Protein AF-A0A6J8C459-F1 (afdb_monomer_lite)

Foldseek 3Di:
DDWDDDPCLVVQLVVLCVDPVLVVLVVVLVPQDDPDPVSVVVSVVSVVVSNVSSCVRRTHHDDDPDDPPPPDQPLCDPVLVVLVVVLVVLVVVCVVPVPDPVSVVVNVVSVVVSVVVVVVSVVVVVVVLVVVLVVCVVPPPVCNCVSVVSVVVPPPD

Organism: Mytilus coruscus (NCBI:txid42192)

Structure (mmCIF, N/CA/C/O backbone):
data_AF-A0A6J8C459-F1
#
_entry.id   AF-A0A6J8C459-F1
#
loop_
_atom_site.group_PDB
_atom_site.id
_atom_site.type_symbol
_atom_site.label_atom_id
_atom_site.label_alt_id
_atom_site.label_comp_id
_atom_site.label_asym_id
_atom_site.label_entity_id
_atom_site.label_seq_id
_atom_site.pdbx_PDB_ins_code
_atom_site.Cartn_x
_atom_site.Cartn_y
_atom_site.Cartn_z
_atom_site.occupancy
_atom_site.B_iso_or_equiv
_atom_site.auth_seq_id
_atom_site.auth_comp_id
_atom_site.auth_asym_id
_atom_site.auth_atom_id
_atom_site.pdbx_PDB_model_num
ATOM 1 N N . MET A 1 1 ? 10.672 8.878 -18.576 1.00 61.97 1 MET A N 1
ATOM 2 C CA . MET A 1 1 ? 9.440 9.703 -18.449 1.00 61.97 1 MET A CA 1
ATOM 3 C C . MET A 1 1 ? 8.268 8.907 -19.006 1.00 61.97 1 MET A C 1
ATOM 5 O O . MET A 1 1 ? 8.490 8.173 -19.955 1.00 61.97 1 MET A O 1
ATOM 9 N N . LYS A 1 2 ? 7.061 8.987 -18.428 1.00 82.19 2 LYS A N 1
ATOM 10 C CA . LYS A 1 2 ? 5.886 8.267 -18.957 1.00 82.19 2 LYS A CA 1
ATOM 11 C C . LYS A 1 2 ? 4.923 9.266 -19.599 1.00 82.19 2 LYS A C 1
ATOM 13 O O . LYS A 1 2 ? 4.398 10.137 -18.905 1.00 82.19 2 LYS A O 1
ATOM 18 N N . PHE A 1 3 ? 4.726 9.145 -20.904 1.00 89.00 3 PHE A N 1
ATOM 19 C CA . PHE A 1 3 ? 3.723 9.898 -21.653 1.00 89.00 3 PHE A CA 1
ATOM 20 C C . PHE A 1 3 ? 2.384 9.155 -21.627 1.00 89.00 3 PHE A C 1
ATOM 22 O O . PHE A 1 3 ? 2.342 7.949 -21.368 1.00 89.00 3 PHE A O 1
ATOM 29 N N . LYS A 1 4 ? 1.287 9.883 -21.829 1.00 88.44 4 LYS A N 1
ATOM 30 C CA . LYS A 1 4 ? -0.042 9.309 -22.034 1.00 88.44 4 LYS A CA 1
ATOM 31 C C . LYS A 1 4 ? -0.331 9.319 -23.534 1.00 88.44 4 LYS A C 1
ATOM 33 O O . LYS A 1 4 ? -0.284 10.384 -24.140 1.00 88.44 4 LYS A O 1
ATOM 38 N N . TRP A 1 5 ? -0.607 8.144 -24.095 1.00 89.12 5 TRP A N 1
ATOM 39 C CA . TRP A 1 5 ? -1.065 8.001 -25.475 1.00 89.12 5 TRP A CA 1
ATOM 40 C C . TRP A 1 5 ? -2.598 8.019 -25.485 1.00 89.12 5 TRP A C 1
ATOM 42 O O . TRP A 1 5 ? -3.230 7.195 -24.824 1.00 89.12 5 TRP A O 1
ATOM 52 N N . GLU A 1 6 ? -3.182 9.012 -26.146 1.00 89.38 6 GLU A N 1
ATOM 53 C CA . GLU A 1 6 ? -4.623 9.225 -26.325 1.00 89.38 6 GLU A CA 1
ATOM 54 C C . GLU A 1 6 ? -4.994 8.988 -27.801 1.00 89.38 6 GLU A C 1
ATOM 56 O O . GLU A 1 6 ? -4.120 8.862 -28.656 1.00 89.38 6 GLU A O 1
ATOM 61 N N . THR A 1 7 ? -6.285 8.945 -28.127 1.00 88.69 7 THR A N 1
ATOM 62 C CA . THR A 1 7 ? -6.773 8.733 -29.504 1.00 88.69 7 THR A CA 1
ATOM 63 C C . THR A 1 7 ? -6.210 9.755 -30.495 1.00 88.69 7 THR A C 1
ATOM 65 O O . THR A 1 7 ? -5.763 9.379 -31.571 1.00 88.69 7 THR A O 1
ATOM 68 N N . VAL A 1 8 ? -6.119 11.028 -30.098 1.00 91.06 8 VAL A N 1
ATOM 69 C CA . VAL A 1 8 ? -5.538 12.108 -30.923 1.00 91.06 8 VAL A CA 1
ATOM 70 C C . VAL A 1 8 ? -4.004 12.144 -30.914 1.00 91.06 8 VAL A C 1
ATOM 72 O O . VAL A 1 8 ? -3.390 12.895 -31.669 1.00 91.06 8 VAL A O 1
ATOM 75 N N . SER A 1 9 ? -3.344 11.355 -30.057 1.00 90.69 9 SER A N 1
ATOM 76 C CA . SER A 1 9 ? -1.883 11.402 -29.912 1.00 90.69 9 SER A CA 1
ATOM 77 C C . SER A 1 9 ? -1.145 10.986 -31.175 1.00 90.69 9 SER A C 1
ATOM 79 O O . SER A 1 9 ? -0.052 11.488 -31.411 1.00 90.69 9 SER A O 1
ATOM 81 N N . HIS A 1 10 ? -1.732 10.104 -31.986 1.00 91.56 10 HIS A N 1
ATOM 82 C CA . HIS A 1 10 ? -1.112 9.643 -33.223 1.00 91.56 10 HIS A CA 1
ATOM 83 C C . HIS A 1 10 ? -0.902 10.791 -34.220 1.00 91.56 10 HIS A C 1
ATOM 85 O O . HIS A 1 10 ? 0.227 11.051 -34.633 1.00 91.56 10 HIS A O 1
ATOM 91 N N . GLU A 1 11 ? -1.963 11.532 -34.542 1.00 91.88 11 GLU A N 1
ATOM 92 C CA . GLU A 1 11 ? -1.908 12.652 -35.489 1.00 91.88 11 GLU A CA 1
ATOM 93 C C . GLU A 1 11 ? -1.009 13.784 -34.985 1.00 91.88 11 GLU A C 1
ATOM 95 O O . GLU A 1 11 ? -0.182 14.312 -35.730 1.00 91.88 11 GLU A O 1
ATOM 100 N N . LEU A 1 12 ? -1.101 14.114 -33.693 1.00 92.75 12 LEU A N 1
ATOM 101 C CA . LEU A 1 12 ? -0.242 15.124 -33.074 1.00 92.75 12 LEU A CA 1
ATOM 102 C C . LEU A 1 12 ? 1.236 14.728 -33.134 1.00 92.75 12 LEU A C 1
ATOM 104 O O . LEU A 1 12 ? 2.093 15.581 -33.368 1.00 92.75 12 LEU A O 1
ATOM 108 N N . PHE A 1 13 ? 1.549 13.446 -32.942 1.00 94.25 13 PHE A N 1
ATOM 109 C CA . PHE A 1 13 ? 2.917 12.944 -33.019 1.00 94.25 13 PHE A CA 1
ATOM 110 C C . PHE A 1 13 ? 3.454 12.990 -34.452 1.00 94.25 13 PHE A C 1
ATOM 112 O O . PHE A 1 13 ? 4.574 13.453 -34.669 1.00 94.25 13 PHE A O 1
ATOM 119 N N . LEU A 1 14 ? 2.645 12.597 -35.442 1.00 92.69 14 LEU A N 1
ATOM 120 C CA . LEU A 1 14 ? 3.001 12.726 -36.858 1.00 92.69 14 LEU A CA 1
ATOM 121 C C . LEU A 1 14 ? 3.233 14.187 -37.260 1.00 92.69 14 LEU A C 1
ATOM 123 O O . LEU A 1 14 ? 4.193 14.490 -37.967 1.00 92.69 14 LEU A O 1
ATOM 127 N N . ASN A 1 15 ? 2.407 15.110 -36.771 1.00 93.50 15 ASN A N 1
ATOM 128 C CA . ASN A 1 15 ? 2.600 16.538 -37.010 1.00 93.50 15 ASN A CA 1
ATOM 129 C C . ASN A 1 15 ? 3.866 17.067 -36.321 1.00 93.50 15 ASN A C 1
ATOM 131 O O . ASN A 1 15 ? 4.597 17.867 -36.904 1.00 93.50 15 ASN A O 1
ATOM 135 N N . ALA A 1 16 ? 4.196 16.574 -35.124 1.00 93.50 16 ALA A N 1
ATOM 136 C CA . ALA A 1 16 ? 5.440 16.927 -34.446 1.00 93.50 16 ALA A CA 1
ATOM 137 C C . ALA A 1 16 ? 6.688 16.435 -35.202 1.00 93.50 16 ALA A C 1
ATOM 139 O O . ALA A 1 16 ? 7.670 17.178 -35.273 1.00 93.50 16 ALA A O 1
ATOM 140 N N . LEU A 1 17 ? 6.641 15.251 -35.824 1.00 93.31 17 LEU A N 1
ATOM 141 C CA . LEU A 1 17 ? 7.715 14.749 -36.694 1.00 93.31 17 LEU A CA 1
ATOM 142 C C . LEU A 1 17 ? 7.928 15.631 -37.931 1.00 93.31 17 LEU A C 1
ATOM 144 O O . LEU A 1 17 ? 9.049 15.765 -38.413 1.00 93.31 17 LEU A O 1
ATOM 148 N N . LYS A 1 18 ? 6.863 16.274 -38.423 1.00 93.12 18 LYS A N 1
ATOM 149 C CA . LYS A 1 18 ? 6.923 17.222 -39.544 1.00 93.12 18 LYS A CA 1
ATOM 150 C C . LYS A 1 18 ? 7.416 18.617 -39.143 1.00 93.12 18 LYS A C 1
ATOM 152 O O . LYS A 1 18 ? 7.585 19.453 -40.030 1.00 93.12 18 LYS A O 1
ATOM 157 N N . SER A 1 19 ? 7.641 18.887 -37.856 1.00 93.81 19 SER A N 1
ATOM 158 C CA . SER A 1 19 ? 8.146 20.190 -37.413 1.00 93.81 19 SER A CA 1
ATOM 159 C C . SER A 1 19 ? 9.596 20.402 -37.845 1.00 93.81 19 SER A C 1
ATOM 161 O O . SER A 1 19 ? 10.391 19.463 -37.817 1.00 93.81 19 SER A O 1
ATOM 163 N N . ASP A 1 20 ? 9.960 21.634 -38.200 1.00 91.19 20 ASP A N 1
ATOM 164 C CA . ASP A 1 20 ? 11.257 21.926 -38.831 1.00 91.19 20 ASP A CA 1
ATOM 165 C C . ASP A 1 20 ? 12.444 21.508 -37.960 1.00 91.19 20 ASP A C 1
ATOM 167 O O . ASP A 1 20 ? 13.361 20.840 -38.429 1.00 91.19 20 ASP A O 1
ATOM 171 N N . ALA A 1 21 ? 12.367 21.762 -36.651 1.00 89.44 21 ALA A N 1
ATOM 172 C CA . ALA A 1 21 ? 13.403 21.341 -35.707 1.00 89.44 21 ALA A CA 1
ATOM 173 C C . ALA A 1 21 ? 13.590 19.810 -35.637 1.00 89.44 21 ALA A C 1
ATOM 175 O O . ALA A 1 21 ? 14.691 19.339 -35.366 1.00 89.44 21 ALA A O 1
ATOM 176 N N . VAL A 1 22 ? 12.526 19.026 -35.849 1.00 91.81 22 VAL A N 1
ATOM 177 C CA . VAL A 1 22 ? 12.612 17.556 -35.855 1.00 91.81 22 VAL A CA 1
ATOM 178 C C . VAL A 1 22 ? 13.059 17.051 -37.227 1.00 91.81 22 VAL A C 1
ATOM 180 O O . VAL A 1 22 ? 13.860 16.124 -37.291 1.00 91.81 22 VAL A O 1
ATOM 183 N N . LYS A 1 23 ? 12.629 17.695 -38.318 1.00 92.50 23 LYS A N 1
ATOM 184 C CA . LYS A 1 23 ? 13.097 17.392 -39.678 1.00 92.50 23 LYS A CA 1
ATOM 185 C C . LYS A 1 23 ? 14.607 17.552 -39.823 1.00 92.50 23 LYS A C 1
ATOM 187 O O . LYS A 1 23 ? 15.224 16.671 -40.409 1.00 92.50 23 LYS A O 1
ATOM 192 N N . VAL A 1 24 ? 15.192 18.619 -39.272 1.00 92.88 24 VAL A N 1
ATOM 193 C CA . VAL A 1 24 ? 16.655 18.817 -39.268 1.00 92.88 24 VAL A CA 1
ATOM 194 C C . VAL A 1 24 ? 17.342 17.626 -38.600 1.00 92.88 24 VAL A C 1
ATOM 196 O O . VAL A 1 24 ? 18.182 16.985 -39.214 1.00 92.88 24 VAL A O 1
ATOM 199 N N . LYS A 1 25 ? 16.881 17.222 -37.410 1.00 91.25 25 LYS A N 1
ATOM 200 C CA . LYS A 1 25 ? 17.428 16.053 -36.705 1.00 91.25 25 LYS A CA 1
ATOM 201 C C . LYS A 1 25 ? 17.246 14.737 -37.460 1.00 91.25 25 LYS A C 1
ATOM 203 O O . LYS A 1 25 ? 18.126 13.888 -37.415 1.00 91.25 25 LYS A O 1
ATOM 208 N N . ILE A 1 26 ? 16.124 14.561 -38.158 1.00 92.62 26 ILE A N 1
ATOM 209 C CA . ILE A 1 26 ? 15.899 13.390 -39.015 1.00 92.62 26 ILE A CA 1
ATOM 210 C C . ILE A 1 26 ? 16.883 13.379 -40.192 1.00 92.62 26 ILE A C 1
ATOM 212 O O . ILE A 1 26 ? 17.349 12.307 -40.563 1.00 92.62 26 ILE A O 1
ATOM 216 N N . GLN A 1 27 ? 17.200 14.535 -40.781 1.00 92.75 27 GLN A N 1
ATOM 217 C CA . GLN A 1 27 ? 18.210 14.620 -41.839 1.00 92.75 27 GLN A CA 1
ATOM 218 C C . GLN A 1 27 ? 19.610 14.336 -41.297 1.00 92.75 27 GLN A C 1
ATOM 220 O O . GLN A 1 27 ? 20.315 13.517 -41.876 1.00 92.75 27 GLN A O 1
ATOM 225 N N . ASP A 1 28 ? 19.969 14.911 -40.148 1.00 90.19 28 ASP A N 1
ATOM 226 C CA . ASP A 1 28 ? 21.238 14.619 -39.473 1.00 90.19 28 ASP A CA 1
ATOM 227 C C . ASP A 1 28 ? 21.377 13.116 -39.200 1.00 90.19 28 ASP A C 1
ATOM 229 O O . ASP A 1 28 ? 22.412 12.527 -39.483 1.00 90.19 28 ASP A O 1
ATOM 233 N N . PHE A 1 29 ? 20.307 12.475 -38.715 1.00 91.88 29 PHE A N 1
ATOM 234 C CA . PHE A 1 29 ? 20.267 11.035 -38.459 1.00 91.88 29 PHE A CA 1
ATOM 235 C C . PHE A 1 29 ? 20.481 10.191 -39.720 1.00 91.88 29 PHE A C 1
ATOM 237 O O . PHE A 1 29 ? 21.162 9.173 -39.655 1.00 91.88 29 PHE A O 1
ATOM 244 N N . LYS A 1 30 ? 19.931 10.602 -40.870 1.00 90.94 30 LYS A N 1
ATOM 245 C CA . LYS A 1 30 ? 20.110 9.884 -42.144 1.00 90.94 30 LYS A CA 1
ATOM 246 C C . LYS A 1 30 ? 21.553 9.896 -42.644 1.00 90.94 30 LYS A C 1
ATOM 248 O O . LYS A 1 30 ? 21.913 9.016 -43.416 1.00 90.94 30 LYS A O 1
ATOM 253 N N . ASN A 1 31 ? 22.341 10.878 -42.217 1.00 90.12 31 ASN A N 1
ATOM 254 C CA . ASN A 1 31 ? 23.733 11.042 -42.624 1.00 90.12 31 ASN A CA 1
ATOM 255 C C . ASN A 1 31 ? 24.718 10.343 -41.673 1.00 90.12 31 ASN A C 1
ATOM 257 O O . ASN A 1 31 ? 25.923 10.434 -41.885 1.00 90.12 31 ASN A O 1
ATOM 261 N N . ILE A 1 32 ? 24.234 9.681 -40.616 1.00 88.31 32 ILE A N 1
ATOM 262 C CA . ILE A 1 32 ? 25.088 8.930 -39.692 1.00 88.31 32 ILE A CA 1
ATOM 263 C C . ILE A 1 32 ? 25.509 7.622 -40.368 1.00 88.31 32 ILE A C 1
ATOM 265 O O . ILE A 1 32 ? 24.669 6.795 -40.730 1.00 88.31 32 ILE A O 1
ATOM 269 N N . GLU A 1 33 ? 26.817 7.435 -40.528 1.00 86.50 33 GLU A N 1
ATOM 270 C CA . GLU A 1 33 ? 27.398 6.153 -40.930 1.00 86.50 33 GLU A CA 1
ATOM 271 C C . GLU A 1 33 ? 27.204 5.117 -39.815 1.00 86.50 33 GLU A C 1
ATOM 273 O O . GLU A 1 33 ? 26.946 5.476 -38.674 1.00 86.50 33 GLU A O 1
ATOM 278 N N . THR A 1 34 ? 27.229 3.823 -40.135 1.00 85.62 34 THR A N 1
ATOM 279 C CA . THR A 1 34 ? 26.989 2.741 -39.153 1.00 85.62 34 THR A CA 1
ATOM 280 C C . THR A 1 34 ? 27.999 1.607 -39.306 1.00 85.62 34 THR A C 1
ATOM 282 O O . THR A 1 34 ? 27.679 0.429 -39.155 1.00 85.62 34 THR A O 1
ATOM 285 N N . GLN A 1 35 ? 29.234 1.963 -39.648 1.00 88.56 35 GLN A N 1
ATOM 286 C CA . GLN A 1 35 ? 30.321 1.022 -39.894 1.00 88.56 35 GLN A CA 1
ATOM 287 C C . GLN A 1 35 ? 31.006 0.593 -38.592 1.00 88.56 35 GLN A C 1
ATOM 289 O O . GLN A 1 35 ? 31.507 -0.528 -38.504 1.00 88.56 35 GLN A O 1
ATOM 294 N N . SER A 1 36 ? 30.999 1.451 -37.567 1.00 91.81 36 SER A N 1
ATOM 295 C CA . SER A 1 36 ? 31.575 1.157 -36.253 1.00 91.81 36 SER A CA 1
ATOM 296 C C . SER A 1 36 ? 30.527 1.055 -35.141 1.00 91.81 36 SER A C 1
ATOM 298 O O . SER A 1 36 ? 29.418 1.583 -35.221 1.00 91.81 36 SER A O 1
ATOM 300 N N . GLN A 1 37 ? 30.879 0.387 -34.042 1.00 88.75 37 GLN A N 1
ATOM 301 C CA . GLN A 1 37 ? 29.976 0.273 -32.894 1.00 88.75 37 GLN A CA 1
ATOM 302 C C . GLN A 1 37 ? 29.690 1.630 -32.229 1.00 88.75 37 GLN A C 1
ATOM 304 O O . GLN A 1 37 ? 28.571 1.874 -31.782 1.00 88.75 37 GLN A O 1
ATOM 309 N N . SER A 1 38 ? 30.672 2.535 -32.221 1.00 89.38 38 SER A N 1
ATOM 310 C CA . SER A 1 38 ? 30.490 3.896 -31.703 1.00 89.38 38 SER A CA 1
ATOM 311 C C . SER A 1 38 ? 29.481 4.692 -32.538 1.00 89.38 38 SER A C 1
ATOM 313 O O . SER A 1 38 ? 28.642 5.407 -31.990 1.00 89.38 38 SER A O 1
ATOM 315 N N . GLU A 1 39 ? 29.505 4.519 -33.856 1.00 89.19 39 GLU A N 1
ATOM 316 C CA . GLU A 1 39 ? 28.539 5.121 -34.773 1.00 89.19 39 GLU A CA 1
ATOM 317 C C . GLU A 1 39 ? 27.120 4.571 -34.585 1.00 89.19 39 GLU A C 1
ATOM 319 O O . GLU A 1 39 ? 26.152 5.333 -34.575 1.00 89.19 39 GLU A O 1
ATOM 324 N N . VAL A 1 40 ? 26.980 3.261 -34.360 1.00 91.06 40 VAL A N 1
ATOM 325 C CA . VAL A 1 40 ? 25.681 2.639 -34.056 1.00 91.06 40 VAL A CA 1
ATOM 326 C C . VAL A 1 40 ? 25.087 3.209 -32.763 1.00 91.06 40 VAL A C 1
ATOM 328 O O . VAL A 1 40 ? 23.894 3.516 -32.706 1.00 91.06 40 VAL A O 1
ATOM 331 N N . GLU A 1 41 ? 25.901 3.406 -31.726 1.00 93.25 41 GLU A N 1
ATOM 332 C CA . GLU A 1 41 ? 25.461 4.039 -30.477 1.00 93.25 41 GLU A CA 1
ATOM 333 C C . GLU A 1 41 ? 25.048 5.503 -30.687 1.00 93.25 41 GLU A C 1
ATOM 335 O O . GLU A 1 41 ? 24.003 5.932 -30.181 1.00 93.25 41 GLU A O 1
ATOM 340 N N . ALA A 1 42 ? 25.804 6.253 -31.495 1.00 89.50 42 ALA A N 1
ATOM 341 C CA . ALA A 1 42 ? 25.467 7.625 -31.868 1.00 89.50 42 ALA A CA 1
ATOM 342 C C . ALA A 1 42 ? 24.139 7.701 -32.644 1.00 89.50 42 ALA A C 1
ATOM 344 O O . ALA A 1 42 ? 23.289 8.548 -32.344 1.00 89.50 42 ALA A O 1
ATOM 345 N N . ALA A 1 43 ? 23.908 6.777 -33.580 1.00 92.94 43 ALA A N 1
ATOM 346 C CA . ALA A 1 43 ? 22.647 6.654 -34.305 1.00 92.94 43 ALA A CA 1
ATOM 347 C C . ALA A 1 43 ? 21.482 6.356 -33.347 1.00 92.94 43 ALA A C 1
ATOM 349 O O . ALA A 1 43 ? 20.444 7.020 -33.400 1.00 92.94 43 ALA A O 1
ATOM 350 N N . LEU A 1 44 ? 21.656 5.419 -32.410 1.00 94.38 44 LEU A N 1
ATOM 351 C CA . LEU A 1 44 ? 20.639 5.094 -31.405 1.00 94.38 44 LEU A CA 1
ATOM 352 C C . LEU A 1 44 ? 20.292 6.292 -30.516 1.00 94.38 44 LEU A C 1
ATOM 354 O O . LEU A 1 44 ? 19.115 6.524 -30.226 1.00 94.38 44 LEU A O 1
ATOM 358 N N . HIS A 1 45 ? 21.289 7.068 -30.092 1.00 93.50 45 HIS A N 1
ATOM 359 C CA . HIS A 1 45 ? 21.067 8.287 -29.314 1.00 93.50 45 HIS A CA 1
ATOM 360 C C . HIS A 1 45 ? 20.310 9.345 -30.117 1.00 93.50 45 HIS A C 1
ATOM 362 O O . HIS A 1 45 ? 19.325 9.897 -29.623 1.00 93.50 45 HIS A O 1
ATOM 368 N N . SER A 1 46 ? 20.699 9.560 -31.373 1.00 93.31 46 SER A N 1
ATOM 369 C CA . SER A 1 46 ? 20.022 10.495 -32.272 1.00 93.31 46 SER A CA 1
ATOM 370 C C . SER A 1 46 ? 18.558 10.097 -32.514 1.00 93.31 46 SER A C 1
ATOM 372 O O . SER A 1 46 ? 17.649 10.919 -32.362 1.00 93.31 46 SER A O 1
ATOM 374 N N . LEU A 1 47 ? 18.288 8.811 -32.762 1.00 94.62 47 LEU A N 1
ATOM 375 C CA . LEU A 1 47 ? 16.929 8.285 -32.900 1.00 94.62 47 LEU A CA 1
ATOM 376 C C . LEU A 1 47 ? 16.106 8.481 -31.621 1.00 94.62 47 LEU A C 1
ATOM 378 O O . LEU A 1 47 ? 14.958 8.934 -31.668 1.00 94.62 47 LEU A O 1
ATOM 382 N N . HIS A 1 48 ? 16.685 8.158 -30.465 1.00 95.00 48 HIS A N 1
ATOM 383 C CA . HIS A 1 48 ? 16.026 8.350 -29.180 1.00 95.00 48 HIS A CA 1
ATOM 384 C C . HIS A 1 48 ? 15.674 9.826 -28.944 1.00 95.00 48 HIS A C 1
ATOM 386 O O . HIS A 1 48 ? 14.575 10.131 -28.469 1.00 95.00 48 HIS A O 1
ATOM 392 N N . ASP A 1 49 ? 16.556 10.749 -29.321 1.00 94.56 49 ASP A N 1
ATOM 393 C CA . ASP A 1 49 ? 16.313 12.181 -29.197 1.00 94.56 49 ASP A CA 1
ATOM 394 C C . ASP A 1 49 ? 15.216 12.677 -30.141 1.00 94.56 49 ASP A C 1
ATOM 396 O O . ASP A 1 49 ? 14.333 13.414 -29.693 1.00 94.56 49 ASP A O 1
ATOM 400 N N . ILE A 1 50 ? 15.170 12.207 -31.391 1.00 95.38 50 ILE A N 1
ATOM 401 C CA . ILE A 1 50 ? 14.069 12.495 -32.330 1.00 95.38 50 ILE A CA 1
ATOM 402 C C . ILE A 1 50 ? 12.727 12.060 -31.732 1.00 95.38 50 ILE A C 1
ATOM 404 O O . ILE A 1 50 ? 11.766 12.842 -31.690 1.00 95.38 50 ILE A O 1
ATOM 408 N N . LEU A 1 51 ? 12.655 10.829 -31.216 1.00 94.44 51 LEU A N 1
ATOM 409 C CA . LEU A 1 51 ? 11.442 10.289 -30.600 1.00 94.44 51 LEU A CA 1
ATOM 410 C C . LEU A 1 51 ? 11.049 11.081 -29.350 1.00 94.44 51 LEU A C 1
ATOM 412 O O . LEU A 1 51 ? 9.879 11.425 -29.165 1.00 94.44 51 LEU A O 1
ATOM 416 N N . LYS A 1 52 ? 12.020 11.430 -28.505 1.00 92.75 52 LYS A N 1
ATOM 417 C CA . LYS A 1 52 ? 11.806 12.197 -27.274 1.00 92.75 52 LYS A CA 1
ATOM 418 C C . LYS A 1 52 ? 11.365 13.633 -27.559 1.00 92.75 52 LYS A C 1
ATOM 420 O O . LYS A 1 52 ? 10.483 14.140 -26.863 1.00 92.75 52 LYS A O 1
ATOM 425 N N . MET A 1 53 ? 11.942 14.299 -28.556 1.00 92.81 53 MET A N 1
ATOM 426 C CA . MET A 1 53 ? 11.545 15.648 -28.973 1.00 92.81 53 MET A CA 1
ATOM 427 C C . MET A 1 53 ? 10.119 15.653 -29.520 1.00 92.81 53 MET A C 1
ATOM 429 O O . MET A 1 53 ? 9.298 16.469 -29.095 1.00 92.81 53 MET A O 1
ATOM 433 N N . SER A 1 54 ? 9.803 14.694 -30.389 1.00 93.94 54 SER A N 1
ATOM 434 C CA . SER A 1 54 ? 8.467 14.533 -30.969 1.00 93.94 54 SER A CA 1
ATOM 435 C C . SER A 1 54 ? 7.427 14.240 -29.889 1.00 93.94 54 SER A C 1
ATOM 437 O O . SER A 1 54 ? 6.381 14.889 -29.841 1.00 93.94 54 SER A O 1
ATOM 439 N N . ALA A 1 55 ? 7.753 13.351 -28.946 1.00 92.50 55 ALA A N 1
ATOM 440 C CA . ALA A 1 55 ? 6.902 13.026 -27.806 1.00 92.50 55 ALA A CA 1
ATOM 441 C C . ALA A 1 55 ? 6.655 14.233 -26.892 1.00 92.50 55 ALA A C 1
ATOM 443 O O . ALA A 1 55 ? 5.526 14.457 -26.470 1.00 92.50 55 ALA A O 1
ATOM 444 N N . ASN A 1 56 ? 7.679 15.036 -26.591 1.00 91.94 56 ASN A N 1
ATOM 445 C CA . ASN A 1 56 ? 7.514 16.220 -25.742 1.00 91.94 56 ASN A CA 1
ATOM 446 C C . ASN A 1 56 ? 6.640 17.303 -26.385 1.00 91.94 56 ASN A C 1
ATOM 448 O O . ASN A 1 56 ? 5.962 18.022 -25.656 1.00 91.94 56 ASN A O 1
ATOM 452 N N . LYS A 1 57 ? 6.656 17.422 -27.717 1.00 89.94 57 LYS A N 1
ATOM 453 C CA . LYS A 1 57 ? 5.827 18.387 -28.452 1.00 89.94 57 LYS A CA 1
ATOM 454 C C . LYS A 1 57 ? 4.364 17.961 -28.577 1.00 89.94 57 LYS A C 1
ATOM 456 O O . LYS A 1 57 ? 3.493 18.820 -28.622 1.00 89.94 57 LYS A O 1
ATOM 461 N N . SER A 1 58 ? 4.097 16.659 -28.654 1.00 92.25 58 SER A N 1
ATOM 462 C CA . SER A 1 58 ? 2.773 16.135 -29.024 1.00 92.25 58 SER A CA 1
ATOM 463 C C . SER A 1 58 ? 2.021 15.429 -27.898 1.00 92.25 58 SER A C 1
ATOM 465 O O . SER A 1 58 ? 0.791 15.385 -27.916 1.00 92.25 58 SER A O 1
ATOM 467 N N . LEU A 1 59 ? 2.723 14.863 -26.912 1.00 92.38 59 LEU A N 1
ATOM 468 C CA . LEU A 1 59 ? 2.119 13.990 -25.909 1.00 92.38 59 LEU A CA 1
ATOM 469 C C . LEU A 1 59 ? 2.020 14.663 -24.544 1.00 92.38 59 LEU A C 1
ATOM 471 O O . LEU A 1 59 ? 2.969 15.253 -24.023 1.00 92.38 59 LEU A O 1
ATOM 475 N N . LYS A 1 60 ? 0.880 14.457 -23.882 1.00 89.12 60 LYS A N 1
ATOM 476 C CA . LYS A 1 60 ? 0.702 14.863 -22.487 1.00 89.12 60 LYS A CA 1
ATOM 477 C C . LYS A 1 60 ? 1.544 13.981 -21.571 1.00 89.12 60 LYS A C 1
ATOM 479 O O . LYS A 1 60 ? 1.574 12.751 -21.681 1.00 89.12 60 LYS A O 1
ATOM 484 N N . ARG A 1 61 ? 2.205 14.607 -20.599 1.00 87.06 61 ARG A N 1
ATOM 485 C CA . ARG A 1 61 ? 2.936 13.882 -19.554 1.00 87.06 61 ARG A CA 1
ATOM 486 C C . ARG A 1 61 ? 1.949 13.237 -18.588 1.00 87.06 61 ARG A C 1
ATOM 488 O O . ARG A 1 61 ? 0.979 13.863 -18.166 1.00 87.06 61 ARG A O 1
ATOM 495 N N . LYS A 1 62 ? 2.218 11.995 -18.182 1.00 84.19 62 LYS A N 1
ATOM 496 C CA . LYS A 1 62 ? 1.439 11.354 -17.122 1.00 84.19 62 LYS A CA 1
ATOM 497 C C . LYS A 1 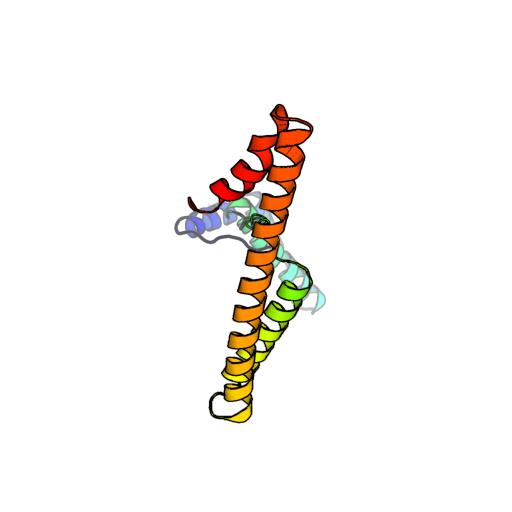62 ? 1.771 12.038 -15.797 1.00 84.19 62 LYS A C 1
ATOM 499 O O . LYS A 1 62 ? 2.852 11.835 -15.243 1.00 84.19 62 LYS A O 1
ATOM 504 N N . ILE A 1 63 ? 0.844 12.847 -15.292 1.00 80.94 63 ILE A N 1
ATOM 505 C CA . ILE A 1 63 ? 0.968 13.455 -13.968 1.00 80.94 63 ILE A CA 1
ATOM 506 C C . ILE A 1 63 ? 0.906 12.323 -12.939 1.00 80.94 63 ILE A C 1
ATOM 508 O O . ILE A 1 63 ? -0.014 11.501 -12.945 1.00 80.94 63 ILE A O 1
ATOM 512 N N . LYS A 1 64 ? 1.910 12.243 -12.061 1.00 74.69 64 LYS A N 1
ATOM 513 C CA . LYS A 1 64 ? 1.842 11.346 -10.905 1.00 74.69 64 LYS A CA 1
ATOM 514 C C . LYS A 1 64 ? 0.745 11.888 -9.990 1.00 74.69 64 LYS A C 1
ATOM 516 O O . LYS A 1 64 ? 0.923 12.948 -9.398 1.00 74.69 64 LYS A O 1
ATOM 521 N N . SER A 1 65 ? -0.380 11.181 -9.889 1.00 69.56 65 SER A N 1
ATOM 522 C CA . SER A 1 65 ? -1.418 11.513 -8.911 1.00 69.56 65 SER A CA 1
ATOM 523 C C . SER A 1 65 ? -0.784 11.536 -7.523 1.00 69.56 65 SER A C 1
ATOM 525 O O . SER A 1 65 ? -0.297 10.503 -7.054 1.00 69.56 65 SER A O 1
ATOM 527 N N . ARG A 1 66 ? -0.777 12.699 -6.861 1.00 69.44 66 ARG A N 1
ATOM 528 C CA . ARG A 1 66 ? -0.454 12.764 -5.434 1.00 69.44 66 ARG A CA 1
ATOM 529 C C . ARG A 1 66 ? -1.549 11.981 -4.718 1.00 69.44 66 ARG A C 1
ATOM 531 O O . ARG A 1 66 ? -2.728 12.301 -4.859 1.00 69.44 66 ARG A O 1
ATOM 538 N N . ARG A 1 67 ? -1.189 10.895 -4.032 1.00 64.25 67 ARG A N 1
ATOM 539 C CA . ARG A 1 67 ? -2.145 10.201 -3.164 1.00 64.25 67 ARG A CA 1
ATOM 540 C C . ARG A 1 67 ? -2.507 11.194 -2.061 1.00 64.25 67 ARG A C 1
ATOM 542 O O . ARG A 1 67 ? -1.600 11.744 -1.447 1.00 64.25 67 ARG A O 1
ATOM 549 N N . LYS A 1 68 ? -3.798 11.481 -1.866 1.00 60.44 68 LYS A N 1
ATOM 550 C CA . LYS A 1 68 ? -4.231 12.253 -0.695 1.00 60.44 68 LYS A CA 1
ATOM 551 C C . LYS A 1 68 ? -3.798 11.466 0.540 1.00 60.44 68 LYS A C 1
ATOM 553 O O . LYS A 1 68 ? -4.076 10.267 0.609 1.00 60.44 68 LYS A O 1
ATOM 558 N N . ASP A 1 69 ? -3.123 12.121 1.478 1.00 56.78 69 ASP A N 1
ATOM 559 C CA . ASP A 1 69 ? -2.808 11.508 2.763 1.00 56.78 69 ASP A CA 1
ATOM 560 C C . ASP A 1 69 ? -4.122 11.243 3.493 1.00 56.78 69 ASP A C 1
ATOM 562 O O . ASP A 1 69 ? -4.784 12.149 4.002 1.00 56.78 69 ASP A O 1
ATOM 566 N N . ILE A 1 70 ? -4.541 9.979 3.493 1.00 63.47 70 ILE A N 1
ATOM 567 C CA . ILE A 1 70 ? -5.670 9.532 4.298 1.00 63.47 70 ILE A CA 1
ATOM 568 C C . ILE A 1 70 ? -5.217 9.677 5.748 1.00 63.47 70 ILE A C 1
ATOM 570 O O . ILE A 1 70 ? -4.389 8.896 6.224 1.00 63.47 70 ILE A O 1
ATOM 574 N N . LYS A 1 71 ? -5.726 10.701 6.444 1.00 65.44 71 LYS A N 1
ATOM 575 C CA . LYS A 1 71 ? -5.434 10.921 7.864 1.00 65.44 71 LYS A CA 1
ATOM 576 C C . LYS A 1 71 ? -5.751 9.632 8.624 1.00 65.44 71 LYS A C 1
ATOM 578 O O . LYS A 1 71 ? -6.886 9.148 8.591 1.00 65.44 71 LYS A O 1
ATOM 583 N N . SER A 1 72 ? -4.743 9.061 9.288 1.00 73.94 72 SER A N 1
ATOM 584 C CA . SER A 1 72 ? -4.942 7.884 10.136 1.00 73.94 72 SER A CA 1
ATOM 585 C C . SER A 1 72 ? -6.010 8.193 11.183 1.00 73.94 72 SER A C 1
ATOM 587 O O . SER A 1 72 ? -6.087 9.310 11.702 1.00 73.94 72 SER A O 1
ATOM 589 N N . LYS A 1 73 ? -6.864 7.213 11.496 1.00 83.19 73 LYS A N 1
ATOM 590 C CA . LYS A 1 73 ? -7.884 7.394 12.533 1.00 83.19 73 LYS A CA 1
ATOM 591 C C . LYS A 1 73 ? -7.156 7.717 13.859 1.00 83.19 73 LYS A C 1
ATOM 593 O O . LYS A 1 73 ? -6.227 6.992 14.184 1.00 83.19 73 LYS A O 1
ATOM 598 N N . PRO A 1 74 ? -7.575 8.722 14.653 1.00 83.94 74 PRO A N 1
ATOM 599 C CA . PRO A 1 74 ? -6.925 9.087 15.922 1.00 83.94 74 PRO A CA 1
ATOM 600 C C . PRO A 1 74 ? -6.755 7.944 16.930 1.00 83.94 74 PRO A C 1
ATOM 602 O O . PRO A 1 74 ? -5.802 7.949 17.694 1.00 83.94 74 PRO A O 1
ATOM 605 N N . TRP A 1 75 ? -7.651 6.956 16.921 1.00 87.62 75 TRP A N 1
ATOM 606 C CA . TRP A 1 75 ? -7.558 5.766 17.773 1.00 87.62 75 TRP A CA 1
ATOM 607 C C . TRP A 1 75 ? -6.680 4.652 17.185 1.00 87.62 75 TRP A C 1
ATOM 609 O O . TRP A 1 75 ? -6.452 3.638 17.838 1.00 87.62 75 TRP A O 1
ATOM 619 N N . PHE A 1 76 ? -6.240 4.788 15.933 1.00 90.62 76 PHE A N 1
ATOM 620 C CA . PHE A 1 76 ? -5.433 3.792 15.241 1.00 90.62 76 PHE A CA 1
ATOM 621 C C . PHE A 1 76 ? -3.955 4.065 15.501 1.00 90.62 76 PHE A C 1
ATOM 623 O O . PHE A 1 76 ? -3.325 4.894 14.842 1.00 90.62 76 PHE A O 1
ATOM 630 N N . ASP A 1 77 ? -3.430 3.368 16.497 1.00 90.19 77 ASP A N 1
ATOM 631 C CA . ASP A 1 77 ? -2.076 3.542 16.993 1.00 90.19 77 ASP A CA 1
ATOM 632 C C . ASP A 1 77 ? -1.028 2.740 16.196 1.00 90.19 77 ASP A C 1
ATOM 634 O O . ASP A 1 77 ? -1.314 2.001 15.242 1.00 90.19 77 ASP A O 1
ATOM 638 N N . LYS A 1 78 ? 0.239 2.891 16.601 1.00 91.50 78 LYS A N 1
ATOM 639 C CA . LYS A 1 78 ? 1.365 2.150 16.017 1.00 91.50 78 LYS A CA 1
ATOM 640 C C . LYS A 1 78 ? 1.200 0.637 16.203 1.00 91.50 78 LYS A C 1
ATOM 642 O O . LYS A 1 78 ? 1.572 -0.110 15.303 1.00 91.50 78 LYS A O 1
ATOM 647 N N . GLY A 1 79 ? 0.615 0.189 17.316 1.00 93.19 79 GLY A N 1
ATOM 648 C CA . GLY A 1 79 ? 0.369 -1.228 17.594 1.00 93.19 79 GLY A CA 1
ATOM 649 C C . GLY A 1 79 ? -0.565 -1.868 16.566 1.00 93.19 79 GLY A C 1
ATOM 650 O O . GLY A 1 79 ? -0.209 -2.863 15.931 1.00 93.19 79 GLY A O 1
ATOM 651 N N . LEU A 1 80 ? -1.722 -1.254 16.313 1.00 94.50 80 LEU A N 1
ATOM 652 C CA . LEU A 1 80 ? -2.673 -1.697 15.293 1.00 94.50 80 LEU A CA 1
ATOM 653 C C . LEU A 1 80 ? -2.102 -1.594 13.876 1.00 94.50 80 LEU A C 1
ATOM 655 O O . LEU A 1 80 ? -2.427 -2.424 13.023 1.00 94.50 80 LEU A O 1
ATOM 659 N N . SER A 1 81 ? -1.238 -0.611 13.616 1.00 93.94 81 SER A N 1
ATOM 660 C CA . SER A 1 81 ? -0.503 -0.507 12.351 1.00 93.94 81 SER A CA 1
ATOM 661 C C . SER A 1 81 ? 0.438 -1.696 12.142 1.00 93.94 81 SER A C 1
ATOM 663 O O . SER A 1 81 ? 0.419 -2.320 11.079 1.00 93.94 81 SER A O 1
ATOM 665 N N . THR A 1 82 ? 1.207 -2.073 13.166 1.00 95.94 82 THR A N 1
ATOM 666 C CA . THR A 1 82 ? 2.082 -3.253 13.133 1.00 95.94 82 THR A CA 1
ATOM 667 C C . THR A 1 82 ? 1.279 -4.533 12.921 1.00 95.94 82 THR A C 1
ATOM 669 O O . THR A 1 82 ? 1.599 -5.304 12.018 1.00 95.94 82 THR A O 1
ATOM 672 N N . MET A 1 83 ? 0.182 -4.723 13.662 1.00 97.06 83 MET A N 1
ATOM 673 C CA . MET A 1 83 ? -0.689 -5.888 13.473 1.00 97.06 83 MET A CA 1
ATOM 674 C C . MET A 1 83 ? -1.293 -5.939 12.065 1.00 97.06 83 MET A C 1
ATOM 676 O O . MET A 1 83 ? -1.407 -7.017 11.492 1.00 97.06 83 MET A O 1
ATOM 680 N N . ARG A 1 84 ? -1.653 -4.795 11.467 1.00 96.12 84 ARG A N 1
ATOM 681 C CA . ARG A 1 84 ? -2.143 -4.757 10.081 1.00 96.12 84 ARG A CA 1
ATOM 682 C C . ARG A 1 84 ? -1.081 -5.245 9.096 1.00 96.12 84 ARG A C 1
ATOM 684 O O . ARG A 1 84 ? -1.393 -6.063 8.241 1.00 96.12 84 ARG A O 1
ATOM 691 N N . LYS A 1 85 ? 0.168 -4.792 9.238 1.00 96.56 85 LYS A N 1
ATOM 692 C CA . LYS A 1 85 ? 1.277 -5.256 8.386 1.00 96.56 85 LYS A CA 1
ATOM 693 C C . LYS A 1 85 ? 1.514 -6.758 8.530 1.00 96.56 85 LYS A C 1
ATOM 695 O O . LYS A 1 85 ? 1.758 -7.440 7.538 1.00 96.56 85 LYS A O 1
ATOM 700 N N . GLU A 1 86 ? 1.422 -7.281 9.750 1.00 97.19 86 GLU A N 1
ATOM 701 C CA . GLU A 1 86 ? 1.538 -8.719 9.986 1.00 97.19 86 GLU A CA 1
ATOM 702 C C . GLU A 1 86 ? 0.369 -9.490 9.356 1.00 97.19 86 GLU A C 1
ATOM 704 O O . GLU A 1 86 ? 0.575 -10.535 8.739 1.00 97.19 86 GLU A O 1
ATOM 709 N N . LEU A 1 87 ? -0.851 -8.954 9.437 1.00 97.19 87 LEU A N 1
ATOM 710 C CA . LEU A 1 87 ? -2.017 -9.534 8.781 1.00 97.19 87 LEU A CA 1
ATOM 711 C C . LEU A 1 87 ? -1.845 -9.581 7.254 1.00 97.19 87 LEU A C 1
ATOM 713 O O . LEU A 1 87 ? -2.132 -10.613 6.648 1.00 97.19 87 LEU A O 1
ATOM 717 N N . ASP A 1 88 ? -1.317 -8.516 6.644 1.00 97.06 88 ASP A N 1
ATOM 718 C CA . ASP A 1 88 ? -1.003 -8.476 5.210 1.00 97.06 88 ASP A CA 1
ATOM 719 C C . ASP A 1 88 ? 0.042 -9.535 4.836 1.00 97.06 88 ASP A C 1
ATOM 721 O O . ASP A 1 88 ? -0.085 -10.215 3.816 1.00 97.06 88 ASP A O 1
ATOM 725 N N . HIS A 1 89 ? 1.067 -9.718 5.671 1.00 97.38 89 HIS A N 1
ATOM 726 C CA . HIS A 1 89 ? 2.061 -10.770 5.475 1.00 97.38 89 HIS A CA 1
ATOM 727 C C . HIS A 1 89 ? 1.428 -12.168 5.540 1.00 97.38 89 HIS A C 1
ATOM 729 O O . HIS A 1 89 ? 1.628 -12.977 4.632 1.00 97.38 89 HIS A O 1
ATOM 735 N N . LYS A 1 90 ? 0.600 -12.446 6.555 1.00 96.81 90 LYS A N 1
ATOM 736 C CA . LYS A 1 90 ? -0.108 -13.732 6.673 1.00 96.81 90 LYS A CA 1
ATOM 737 C C . LYS A 1 90 ? -1.090 -13.960 5.519 1.00 96.81 90 LYS A C 1
ATOM 739 O O . LYS A 1 90 ? -1.218 -15.089 5.060 1.00 96.81 90 LYS A O 1
ATOM 744 N N . SER A 1 91 ? -1.730 -12.906 5.010 1.00 97.19 91 SER A N 1
ATOM 745 C CA . SER A 1 91 ? -2.595 -12.969 3.823 1.00 97.19 91 SER A CA 1
ATOM 746 C C . SER A 1 91 ? -1.818 -13.425 2.584 1.00 97.19 91 SER A C 1
ATOM 748 O O . SER A 1 91 ? -2.245 -14.336 1.876 1.00 97.19 91 SER A O 1
ATOM 750 N N . LYS A 1 92 ? -0.615 -12.874 2.365 1.00 97.62 92 LYS A N 1
ATOM 751 C CA . LYS A 1 92 ? 0.276 -13.315 1.278 1.00 97.62 92 LYS A CA 1
ATOM 752 C C . LYS A 1 92 ? 0.699 -14.775 1.437 1.00 97.62 92 LYS A C 1
ATOM 754 O O . LYS A 1 92 ? 0.733 -15.502 0.449 1.00 97.62 92 LYS A O 1
ATOM 759 N N . MET A 1 93 ? 0.987 -15.212 2.664 1.00 97.25 93 MET A N 1
ATOM 760 C CA . MET A 1 93 ? 1.307 -16.617 2.940 1.00 97.25 93 MET A CA 1
ATOM 761 C C . MET A 1 93 ? 0.125 -17.541 2.636 1.00 97.25 93 MET A C 1
ATOM 763 O O . MET A 1 93 ? 0.320 -18.574 2.004 1.00 97.25 93 MET A O 1
ATOM 767 N N . LEU A 1 94 ? -1.098 -17.148 3.007 1.00 97.44 94 LEU A N 1
ATOM 768 C CA . LEU A 1 94 ? -2.310 -17.898 2.674 1.00 97.44 94 LEU A CA 1
ATOM 769 C C . LEU A 1 94 ? -2.536 -17.983 1.159 1.00 97.44 94 LEU A C 1
ATOM 771 O O . LEU A 1 94 ? -2.890 -19.044 0.659 1.00 97.44 94 LEU A O 1
ATOM 775 N N . ALA A 1 95 ? -2.298 -16.894 0.425 1.00 96.94 95 ALA A N 1
ATOM 776 C CA . ALA A 1 95 ? -2.400 -16.894 -1.033 1.00 96.94 95 ALA A CA 1
ATOM 777 C C . ALA A 1 95 ? -1.366 -17.826 -1.688 1.00 96.94 95 ALA A C 1
ATOM 779 O O . ALA A 1 95 ? -1.677 -18.486 -2.676 1.00 96.94 95 ALA A O 1
ATOM 780 N N . LYS A 1 96 ? -0.152 -17.908 -1.126 1.00 97.69 96 LYS A N 1
ATOM 781 C CA . LYS A 1 96 ? 0.918 -18.785 -1.622 1.00 97.69 96 LYS A CA 1
ATOM 782 C C . LYS A 1 96 ? 0.678 -20.263 -1.289 1.00 97.69 96 LYS A C 1
ATOM 784 O O . LYS A 1 96 ? 1.006 -21.123 -2.100 1.00 97.69 96 LYS A O 1
ATOM 789 N N . TYR A 1 97 ? 0.098 -20.557 -0.125 1.00 96.69 97 TYR A N 1
ATOM 790 C CA . TYR A 1 97 ? -0.116 -21.920 0.378 1.00 96.69 97 TYR A CA 1
ATOM 791 C C . TYR A 1 97 ? -1.571 -22.139 0.842 1.00 96.69 97 TYR A C 1
ATOM 793 O O . TYR A 1 97 ? -1.833 -22.349 2.026 1.00 96.69 97 TYR A O 1
ATOM 801 N N . PRO A 1 98 ? -2.555 -22.111 -0.072 1.00 94.44 98 PRO A N 1
ATOM 802 C CA . PRO A 1 98 ? -3.974 -22.056 0.295 1.00 94.44 98 PRO A CA 1
ATOM 803 C C . PRO A 1 98 ? -4.530 -23.345 0.921 1.00 94.44 98 PRO A C 1
ATOM 805 O O . PRO A 1 98 ? -5.550 -23.300 1.616 1.00 94.44 98 PRO A O 1
ATOM 808 N N . LYS A 1 99 ? -3.886 -24.493 0.663 1.00 96.88 99 LYS A N 1
ATOM 809 C CA . LYS A 1 99 ? -4.288 -25.813 1.181 1.00 96.88 99 LYS A CA 1
ATOM 810 C C . LYS A 1 99 ? -3.625 -26.169 2.514 1.00 96.88 99 LYS A C 1
ATOM 812 O O . LYS A 1 99 ? -4.034 -27.136 3.147 1.00 96.88 99 LYS A O 1
ATOM 817 N N . ASP A 1 100 ? -2.627 -25.398 2.943 1.00 97.44 100 ASP A N 1
ATOM 8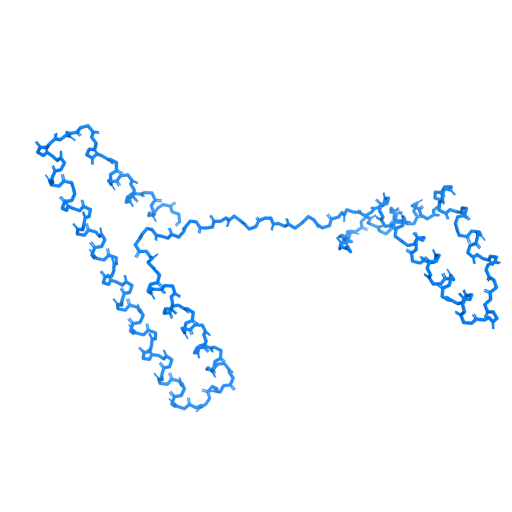18 C CA . ASP A 1 100 ? -1.964 -25.618 4.224 1.00 97.44 100 ASP A CA 1
ATOM 819 C C . ASP A 1 100 ? -2.896 -25.186 5.370 1.00 97.44 100 ASP A C 1
ATOM 821 O O . ASP A 1 100 ? -3.225 -24.005 5.547 1.00 97.44 100 ASP A O 1
ATOM 825 N N . LEU A 1 101 ? -3.344 -26.172 6.150 1.00 96.50 101 LEU A N 1
ATOM 826 C CA . LEU A 1 101 ? -4.283 -25.975 7.252 1.00 96.50 101 LEU A CA 1
ATOM 827 C C . LEU A 1 101 ? -3.688 -25.140 8.393 1.00 96.50 101 LEU A C 1
ATOM 829 O O . LEU A 1 101 ? -4.424 -24.396 9.048 1.00 96.50 101 LEU A O 1
ATOM 833 N N . ILE A 1 102 ? -2.374 -25.213 8.615 1.00 97.12 102 ILE A N 1
ATOM 834 C CA . ILE A 1 102 ? -1.679 -24.456 9.660 1.00 97.12 102 ILE A CA 1
ATOM 835 C C . ILE A 1 102 ? -1.652 -22.980 9.269 1.00 97.12 102 ILE A C 1
ATOM 837 O O . ILE A 1 102 ? -2.051 -22.122 10.061 1.00 97.12 102 ILE A O 1
ATOM 841 N N . ILE A 1 103 ? -1.257 -22.671 8.032 1.00 96.00 103 ILE A N 1
ATOM 842 C CA . ILE A 1 103 ? -1.219 -21.293 7.519 1.00 96.00 103 ILE A CA 1
ATOM 843 C C . ILE A 1 103 ? -2.622 -20.683 7.531 1.00 96.00 103 ILE A C 1
ATOM 845 O O . ILE A 1 103 ? -2.813 -19.568 8.029 1.00 96.00 103 ILE A O 1
ATOM 849 N N . ARG A 1 104 ? -3.623 -21.433 7.061 1.00 96.88 104 ARG A N 1
ATOM 850 C CA . ARG A 1 104 ? -5.027 -21.009 7.065 1.00 96.88 104 ARG A CA 1
ATOM 851 C C . ARG A 1 104 ? -5.544 -20.757 8.479 1.00 96.88 104 ARG A C 1
ATOM 853 O O . ARG A 1 104 ? -6.116 -19.697 8.745 1.00 96.88 104 ARG A O 1
ATOM 860 N N . GLY A 1 105 ? -5.310 -21.690 9.400 1.00 96.81 105 GLY A N 1
ATOM 861 C CA . GLY A 1 105 ? -5.696 -21.555 10.803 1.00 96.81 105 GLY A CA 1
ATOM 862 C C . GLY A 1 105 ? -5.047 -20.339 11.464 1.00 96.81 105 GLY A C 1
ATOM 863 O O . GLY A 1 105 ? -5.733 -19.547 12.114 1.00 96.81 105 GLY A O 1
ATOM 864 N N . ASN A 1 106 ? -3.747 -20.144 11.246 1.00 96.50 106 ASN A N 1
ATOM 865 C CA . ASN A 1 106 ? -2.994 -19.013 11.779 1.00 96.50 106 ASN A CA 1
ATOM 866 C C . ASN A 1 106 ? -3.505 -17.674 11.242 1.00 96.50 106 ASN A C 1
ATOM 868 O O . ASN A 1 106 ? -3.688 -16.742 12.027 1.00 96.50 106 ASN A O 1
ATOM 872 N N . PHE A 1 107 ? -3.794 -17.576 9.941 1.00 97.69 107 PHE A N 1
ATOM 873 C CA . PHE A 1 107 ? -4.371 -16.371 9.347 1.00 97.69 107 PHE A CA 1
ATOM 874 C C . PHE A 1 107 ? -5.708 -16.006 10.003 1.00 97.69 107 PHE A C 1
ATOM 876 O O . PHE A 1 107 ? -5.842 -14.912 10.549 1.00 97.69 107 PHE A O 1
ATOM 883 N N . PHE A 1 108 ? -6.677 -16.928 10.041 1.00 97.50 108 PHE A N 1
ATOM 884 C CA . PHE A 1 108 ? -8.003 -16.626 10.591 1.00 97.50 108 PHE A CA 1
ATOM 885 C C . PHE A 1 108 ? -7.989 -16.373 12.106 1.00 97.50 108 PHE A C 1
ATOM 887 O O . PHE A 1 108 ? -8.733 -15.515 12.591 1.00 97.50 108 PHE A O 1
ATOM 894 N N . LYS A 1 109 ? -7.129 -17.063 12.870 1.00 97.81 109 LYS A N 1
ATOM 895 C CA . LYS A 1 109 ? -6.903 -16.757 14.295 1.00 97.81 109 LYS A CA 1
ATOM 896 C C . LYS A 1 109 ? -6.380 -15.330 14.464 1.00 97.81 109 LYS A C 1
ATOM 898 O O . LYS A 1 109 ? -6.906 -14.577 15.286 1.00 97.81 109 LYS A O 1
ATOM 903 N N . PHE A 1 110 ? -5.406 -14.935 13.647 1.00 97.69 110 PHE A N 1
ATOM 904 C CA . PHE A 1 110 ? -4.830 -13.597 13.695 1.00 97.69 110 PHE A CA 1
ATOM 905 C C . PHE A 1 110 ? -5.822 -12.512 13.242 1.00 97.69 110 PHE A C 1
ATOM 907 O O . PHE A 1 110 ? -5.916 -11.473 13.894 1.00 97.69 110 PHE A O 1
ATOM 914 N N . CYS A 1 111 ? -6.650 -12.769 12.221 1.00 97.25 111 CYS A N 1
ATOM 915 C CA . CYS A 1 111 ? -7.764 -11.891 11.837 1.00 97.25 111 CYS A CA 1
ATOM 916 C C . CYS A 1 111 ? -8.696 -11.606 13.020 1.00 97.25 111 CYS A C 1
ATOM 918 O O . CYS A 1 111 ? -9.032 -10.451 13.290 1.00 97.25 111 CYS A O 1
ATOM 920 N N . LYS A 1 112 ? -9.107 -12.657 13.747 1.00 97.88 112 LYS A N 1
ATOM 921 C CA . LYS A 1 112 ? -9.984 -12.524 14.920 1.00 97.88 112 LYS A CA 1
ATOM 922 C C . LYS A 1 112 ? -9.315 -11.700 16.021 1.00 97.88 112 LYS A C 1
ATOM 924 O O . LYS A 1 112 ? -9.961 -10.824 16.597 1.00 97.88 112 LYS A O 1
ATOM 929 N N . LEU A 1 113 ? -8.036 -11.955 16.300 1.00 97.31 113 LEU A N 1
ATOM 930 C CA . LEU A 1 113 ? -7.264 -11.213 17.298 1.00 97.31 113 LEU A CA 1
ATOM 931 C C . LEU A 1 113 ? -7.155 -9.724 16.939 1.00 97.31 113 LEU A C 1
ATOM 933 O O . LEU A 1 113 ? -7.451 -8.870 17.775 1.00 97.31 113 LEU A O 1
ATOM 937 N N . TYR A 1 114 ? -6.800 -9.417 15.690 1.00 97.38 114 TYR A N 1
ATOM 938 C CA . TYR A 1 114 ? -6.729 -8.049 15.180 1.00 97.38 114 TYR A CA 1
ATOM 939 C C . TYR A 1 114 ? -8.073 -7.328 15.316 1.00 97.38 114 TYR A C 1
ATOM 941 O O . TYR A 1 114 ? -8.138 -6.239 15.883 1.00 97.38 114 TYR A O 1
ATOM 949 N N . GLY A 1 115 ? -9.169 -7.970 14.898 1.00 96.19 115 GLY A N 1
ATOM 950 C CA . GLY A 1 115 ? -10.515 -7.413 15.034 1.00 96.19 115 GLY A CA 1
ATOM 951 C C . GLY A 1 115 ? -10.900 -7.115 16.488 1.00 96.19 115 GLY A C 1
ATOM 952 O O . GLY A 1 115 ? -11.458 -6.052 16.770 1.00 96.19 115 GLY A O 1
ATOM 953 N N . LYS A 1 116 ? -10.561 -8.006 17.432 1.00 97.12 116 LYS A N 1
ATOM 954 C CA . LYS A 1 116 ? -10.770 -7.773 18.873 1.00 97.12 116 LYS A CA 1
ATOM 955 C C . LYS A 1 116 ? -9.964 -6.573 19.374 1.00 97.12 116 LYS A C 1
ATOM 957 O O . LYS A 1 116 ? -10.522 -5.725 20.067 1.00 97.12 116 LYS A O 1
ATOM 962 N N . LYS A 1 117 ? -8.689 -6.465 18.990 1.00 95.81 117 LYS A N 1
ATOM 963 C CA . LYS A 1 117 ? -7.823 -5.342 19.377 1.00 95.81 117 LYS A CA 1
ATOM 964 C C . LYS A 1 117 ? -8.313 -4.010 18.811 1.00 95.81 117 LYS A C 1
ATOM 966 O O . LYS A 1 117 ? -8.392 -3.0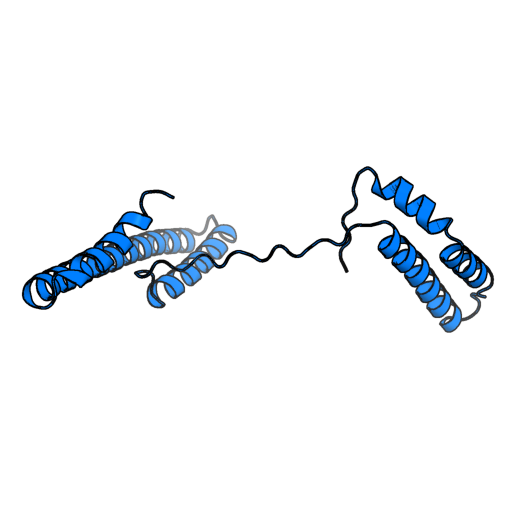47 19.563 1.00 95.81 117 LYS A O 1
ATOM 971 N N . CYS A 1 118 ? -8.743 -3.959 17.548 1.00 94.31 118 CYS A N 1
ATOM 972 C CA . CYS A 1 118 ? -9.348 -2.750 16.979 1.00 94.31 118 CYS A CA 1
ATOM 973 C C . CYS A 1 118 ? -10.591 -2.301 17.758 1.00 94.31 118 CYS A C 1
ATOM 975 O O . CYS A 1 118 ? -10.726 -1.120 18.067 1.00 94.31 118 CYS A O 1
ATOM 977 N N . LYS A 1 119 ? -11.489 -3.238 18.096 1.00 94.12 119 LYS A N 1
ATOM 978 C CA . LYS A 1 119 ? -12.694 -2.936 18.884 1.00 94.12 119 LYS A CA 1
ATOM 979 C C . LYS A 1 119 ? -12.347 -2.415 20.279 1.00 94.12 119 LYS A C 1
ATOM 981 O O . LYS A 1 119 ? -12.969 -1.457 20.725 1.00 94.12 119 LYS A O 1
ATOM 986 N N . LEU A 1 120 ? -11.367 -3.022 20.950 1.00 94.69 120 LEU A N 1
ATOM 987 C CA . LEU A 1 120 ? -10.915 -2.588 22.273 1.00 94.69 120 LEU A CA 1
ATOM 988 C C . LEU A 1 120 ? -10.328 -1.172 22.228 1.00 94.69 120 LEU A C 1
ATOM 990 O O . LEU A 1 120 ? -10.781 -0.316 22.980 1.00 94.69 120 LEU A O 1
ATOM 994 N N . GLN A 1 121 ? -9.404 -0.908 21.301 1.00 93.06 121 GLN A N 1
ATOM 995 C CA . GLN A 1 121 ? -8.755 0.399 21.170 1.00 93.06 121 GLN A CA 1
ATOM 996 C C . GLN A 1 121 ? -9.769 1.508 20.871 1.00 93.06 121 GLN A C 1
ATOM 998 O O . GLN A 1 121 ? -9.703 2.603 21.422 1.00 93.06 121 GLN A O 1
ATOM 1003 N N . TYR A 1 122 ? -10.753 1.213 20.018 1.00 91.44 122 TYR A N 1
ATOM 1004 C CA . TYR A 1 122 ? -11.830 2.149 19.724 1.00 91.44 122 TYR A CA 1
ATOM 1005 C C . TYR A 1 122 ? -12.726 2.416 20.943 1.00 91.44 122 TYR A C 1
ATOM 1007 O O . TYR A 1 122 ? -13.129 3.557 21.161 1.00 91.44 122 TYR A O 1
ATOM 1015 N N . ARG A 1 123 ? -13.023 1.389 21.753 1.00 92.12 123 ARG A N 1
ATOM 1016 C CA . ARG A 1 123 ? -13.775 1.550 23.009 1.00 92.12 123 ARG A CA 1
ATOM 1017 C C . ARG A 1 123 ? -13.007 2.397 24.020 1.00 92.12 123 ARG A C 1
ATOM 1019 O O . ARG A 1 123 ? -13.596 3.320 24.564 1.00 92.12 123 ARG A O 1
ATOM 1026 N N . GLN A 1 124 ? -11.716 2.131 24.219 1.00 92.38 124 GLN A N 1
ATOM 1027 C CA . GLN A 1 124 ? -10.856 2.949 25.083 1.00 92.38 124 GLN A CA 1
ATOM 1028 C C . GLN A 1 124 ? -10.835 4.403 24.625 1.00 92.38 124 GLN A C 1
ATOM 1030 O O . GLN A 1 124 ? -11.128 5.290 25.409 1.00 92.38 124 GLN A O 1
ATOM 1035 N N . TYR A 1 125 ? -10.649 4.643 23.328 1.00 90.75 125 TYR A N 1
ATOM 1036 C CA . TYR A 1 125 ? -10.702 5.996 22.787 1.00 90.75 125 TYR A CA 1
ATOM 1037 C C . TYR A 1 125 ? -12.034 6.716 23.056 1.00 90.75 125 TYR A C 1
ATOM 1039 O O . TYR A 1 125 ? -12.037 7.910 23.346 1.00 90.75 125 TYR A O 1
ATOM 1047 N N . LYS A 1 126 ? -13.175 6.014 22.972 1.00 88.06 126 LYS A N 1
ATOM 1048 C CA . LYS A 1 126 ? -14.474 6.596 23.346 1.00 88.06 126 LYS A CA 1
ATOM 1049 C C . LYS A 1 126 ? -14.535 6.938 24.833 1.00 88.06 126 LYS A C 1
ATOM 1051 O O . LYS A 1 126 ? -14.977 8.032 25.162 1.00 88.06 126 LYS A O 1
ATOM 1056 N N . LEU A 1 127 ? -14.095 6.027 25.701 1.00 90.56 127 LEU A N 1
ATOM 1057 C CA . LEU A 1 127 ? -14.066 6.251 27.148 1.00 90.56 127 LEU A CA 1
ATOM 1058 C C . LEU A 1 127 ? -13.177 7.444 27.509 1.00 90.56 127 LEU A C 1
ATOM 1060 O O . LEU A 1 127 ? -13.613 8.309 28.258 1.00 90.56 127 LEU A O 1
ATOM 1064 N N . ASP A 1 128 ? -11.997 7.556 26.899 1.00 88.69 128 ASP A N 1
ATOM 1065 C CA . ASP A 1 128 ? -11.088 8.687 27.105 1.00 88.69 128 ASP A CA 1
ATOM 1066 C C . ASP A 1 128 ? -11.727 10.018 26.689 1.00 88.69 128 ASP A C 1
ATOM 1068 O O . ASP A 1 128 ? -11.464 11.055 27.295 1.00 88.69 128 ASP A O 1
ATOM 1072 N N . ILE A 1 129 ? -12.547 10.023 25.632 1.00 86.31 129 ILE A N 1
ATOM 1073 C CA . ILE A 1 129 ? -13.280 11.226 25.225 1.00 86.31 129 ILE A CA 1
ATOM 1074 C C . ILE A 1 129 ? -14.367 11.564 26.239 1.00 86.31 129 ILE A C 1
ATOM 1076 O O . ILE A 1 129 ? -14.475 12.729 26.602 1.00 86.31 129 ILE A O 1
ATOM 1080 N N . ILE A 1 130 ? -15.139 10.578 26.702 1.00 85.81 130 ILE A N 1
ATOM 1081 C CA . ILE A 1 130 ? -16.187 10.788 27.713 1.00 85.81 130 ILE A CA 1
ATOM 1082 C C . ILE A 1 130 ? -15.569 11.369 28.988 1.00 85.81 130 ILE A C 1
ATOM 1084 O O . ILE A 1 130 ? -15.965 12.444 29.413 1.00 85.81 130 ILE A O 1
ATOM 1088 N N . GLN A 1 131 ? -14.496 10.761 29.500 1.00 85.25 131 GLN A N 1
ATOM 1089 C CA . GLN A 1 131 ? -13.777 11.281 30.666 1.00 85.25 131 GLN A CA 1
ATOM 1090 C C . GLN A 1 131 ? -13.258 12.706 30.448 1.00 85.25 131 GLN A C 1
ATOM 1092 O O . GLN A 1 131 ? -13.288 13.533 31.356 1.00 85.25 131 GLN A O 1
ATOM 1097 N N . LYS A 1 132 ? -12.766 13.031 29.246 1.00 82.69 132 LYS A N 1
ATOM 1098 C CA . LYS A 1 132 ? -12.354 14.405 28.921 1.00 82.69 132 LYS A CA 1
ATOM 1099 C C . LYS A 1 132 ? -13.532 15.374 28.907 1.00 82.69 132 LYS A C 1
ATOM 1101 O O . LYS A 1 132 ? -13.343 16.515 29.309 1.00 82.69 132 LYS A O 1
ATOM 1106 N N . LEU A 1 133 ? -14.705 14.948 28.443 1.00 81.19 133 LEU A N 1
ATOM 1107 C CA . LEU A 1 133 ? -15.921 15.762 28.435 1.00 81.19 133 LEU A CA 1
ATOM 1108 C C . LEU A 1 133 ? -16.416 16.031 29.857 1.00 81.19 133 LEU A C 1
ATOM 1110 O O . LEU A 1 133 ? -16.670 17.191 30.173 1.00 81.19 133 LEU A O 1
ATOM 1114 N N . ASP A 1 134 ? -16.449 15.010 30.714 1.00 78.31 134 ASP A N 1
ATOM 1115 C CA . ASP A 1 134 ? -16.847 15.141 32.122 1.00 78.31 134 ASP A CA 1
ATOM 11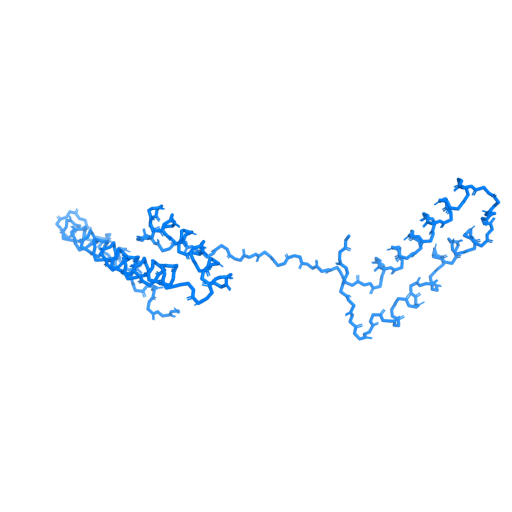16 C C . ASP A 1 134 ? -15.930 16.134 32.859 1.00 78.31 134 ASP A C 1
ATOM 1118 O O . ASP A 1 134 ? -16.393 17.069 33.505 1.00 78.31 134 ASP A O 1
ATOM 1122 N N . ASN A 1 135 ? -14.613 16.034 32.643 1.00 74.69 135 ASN A N 1
ATOM 1123 C CA . ASN A 1 135 ? -13.635 16.970 33.212 1.00 74.69 135 ASN A CA 1
ATOM 1124 C C . ASN A 1 135 ? -13.721 18.402 32.638 1.00 74.69 135 ASN A C 1
ATOM 1126 O O . ASN A 1 135 ? -13.290 19.357 33.288 1.00 74.69 135 ASN A O 1
ATOM 1130 N N . LEU A 1 136 ? -14.193 18.567 31.396 1.00 71.88 136 LEU A N 1
ATOM 1131 C CA . LEU A 1 136 ? -14.304 19.871 30.727 1.00 71.88 136 LEU A CA 1
ATOM 1132 C C . LEU A 1 136 ? -15.598 20.605 31.089 1.00 71.88 136 LEU A C 1
ATOM 1134 O O . LEU A 1 136 ? -15.574 21.835 31.143 1.00 71.88 136 LEU A O 1
ATOM 1138 N N . LEU A 1 137 ? -16.682 19.875 31.369 1.00 63.81 137 LEU A N 1
ATOM 1139 C CA . LEU A 1 137 ? -17.933 20.426 31.902 1.00 63.81 137 LEU A CA 1
ATOM 1140 C C . LEU A 1 137 ? -17.694 21.228 33.183 1.00 63.81 137 LEU A C 1
ATOM 1142 O O . LEU A 1 137 ? -18.224 22.326 33.321 1.00 63.81 137 LEU A O 1
ATOM 1146 N N . GLU A 1 138 ? -16.845 20.719 34.074 1.00 61.81 138 GLU A N 1
ATOM 1147 C CA . GLU A 1 138 ? -16.559 21.355 35.364 1.00 61.81 138 GLU A CA 1
ATOM 1148 C C . GLU A 1 138 ? -15.587 22.542 35.265 1.00 61.81 138 GLU A C 1
ATOM 1150 O O . GLU A 1 138 ? -15.630 23.447 36.095 1.00 61.81 138 GLU A O 1
ATOM 1155 N N . LYS A 1 139 ? -14.689 22.551 34.268 1.00 65.81 139 LYS A N 1
ATOM 1156 C CA . LYS A 1 139 ? -13.540 23.479 34.232 1.00 65.81 139 LYS A CA 1
ATOM 1157 C C . LYS A 1 139 ? -13.581 24.530 33.126 1.00 65.81 139 LYS A C 1
ATOM 1159 O O . LYS A 1 139 ? -12.968 25.579 33.293 1.00 65.81 139 LYS A O 1
ATOM 1164 N N . ASN A 1 140 ? -14.194 24.253 31.970 1.00 66.06 140 ASN A N 1
ATOM 1165 C CA . ASN A 1 140 ? -14.220 25.177 30.824 1.00 66.06 140 ASN A CA 1
ATOM 1166 C C . ASN A 1 140 ? -15.311 24.804 29.789 1.00 66.06 140 ASN A C 1
ATOM 1168 O O . ASN A 1 140 ? -15.021 24.132 28.790 1.00 66.06 140 ASN A O 1
ATOM 1172 N N . PRO A 1 141 ? -16.549 25.308 29.954 1.00 65.81 141 PRO A N 1
ATOM 1173 C CA . PRO A 1 141 ? -17.697 24.940 29.115 1.00 65.81 141 PRO A CA 1
ATOM 1174 C C . PRO A 1 141 ? -17.529 25.264 27.621 1.00 65.81 141 PRO A C 1
ATOM 1176 O O . PRO A 1 141 ? -18.073 24.572 26.765 1.00 65.81 141 PRO A O 1
ATOM 1179 N N . SER A 1 142 ? -16.740 26.288 27.275 1.00 67.88 142 SER A N 1
ATOM 1180 C CA . SER A 1 142 ? -16.551 26.734 25.883 1.00 67.88 142 SER A CA 1
ATOM 1181 C C . SER A 1 142 ? -15.861 25.686 24.989 1.00 67.88 142 SER A C 1
ATOM 1183 O O . SER A 1 142 ? -16.175 25.583 23.805 1.00 67.88 142 SER A O 1
ATOM 1185 N N . LYS A 1 143 ? -14.977 24.844 25.548 1.00 68.44 143 LYS A N 1
ATOM 1186 C CA . LYS A 1 143 ? -14.249 23.796 24.797 1.00 68.44 143 LYS A CA 1
ATOM 1187 C C . LYS A 1 143 ? -14.970 22.448 24.760 1.00 68.44 143 LYS A C 1
ATOM 1189 O O . LYS A 1 143 ? -14.487 21.505 24.133 1.00 68.44 143 LYS A O 1
ATOM 1194 N N . TYR A 1 144 ? -16.126 22.352 25.410 1.00 66.62 144 TYR A N 1
ATOM 1195 C CA . TYR A 1 144 ? -16.883 21.114 25.572 1.00 66.62 144 TYR A CA 1
ATOM 1196 C C . TYR A 1 144 ? -17.279 20.459 24.239 1.00 66.62 144 TYR A C 1
ATOM 1198 O O . TYR A 1 144 ? -17.280 19.238 24.110 1.00 66.62 144 TYR A O 1
ATOM 1206 N N . TRP A 1 145 ? -17.565 21.255 23.208 1.00 71.00 145 TRP A N 1
ATOM 1207 C CA . TRP A 1 145 ? -18.049 20.738 21.925 1.00 71.00 145 TRP A CA 1
ATOM 1208 C C . TRP A 1 145 ? -16.940 20.227 20.987 1.00 71.00 145 TRP A C 1
ATOM 1210 O O . TRP A 1 145 ? -17.218 19.457 20.064 1.00 71.00 145 TRP A O 1
ATOM 1220 N N . GLU A 1 146 ? -15.671 20.588 21.208 1.00 74.25 146 GLU A N 1
ATOM 1221 C CA . GLU A 1 146 ? -14.563 20.198 20.319 1.00 74.25 146 GLU A CA 1
ATOM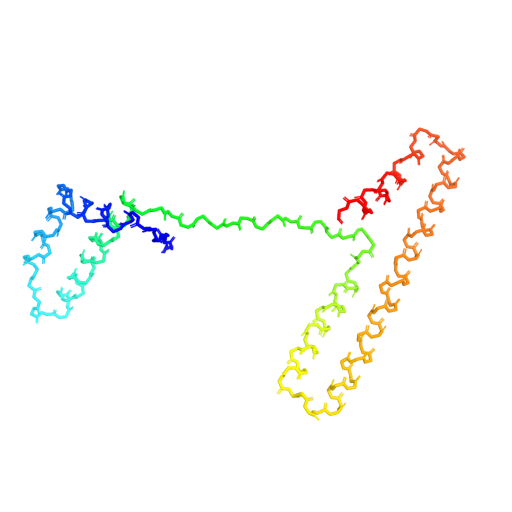 1222 C C . GLU A 1 146 ? -14.311 18.675 20.250 1.00 74.25 146 GLU A C 1
ATOM 1224 O O . GLU A 1 146 ? -14.103 18.153 19.147 1.00 74.25 146 GLU A O 1
ATOM 1229 N N . PRO A 1 147 ? -14.325 17.915 21.365 1.00 68.38 147 PRO A N 1
ATOM 1230 C CA . PRO A 1 147 ? -14.159 16.461 21.332 1.00 68.38 147 PRO A CA 1
ATOM 1231 C C . PRO A 1 147 ? -15.344 15.747 20.665 1.00 68.38 147 PRO A C 1
ATOM 1233 O O . PRO A 1 147 ? -15.146 14.759 19.956 1.00 68.38 147 PRO A O 1
ATOM 1236 N N . LEU A 1 148 ? -16.560 16.276 20.834 1.00 67.44 148 LEU A N 1
ATOM 1237 C CA . LEU A 1 148 ? -17.791 15.775 20.213 1.00 67.44 148 LEU A CA 1
ATOM 1238 C C . LEU A 1 148 ? -17.783 15.961 18.691 1.00 67.44 148 LEU A C 1
ATOM 1240 O O . LEU A 1 148 ? -18.108 15.033 17.948 1.00 67.44 148 LEU A O 1
ATOM 1244 N N . ASN A 1 149 ? -17.319 17.113 18.206 1.00 68.75 149 ASN A N 1
ATOM 1245 C CA . ASN A 1 149 ? -17.186 17.363 16.769 1.00 68.75 149 ASN A CA 1
ATOM 1246 C C . ASN A 1 149 ? -16.173 16.414 16.102 1.00 68.75 149 ASN A C 1
ATOM 1248 O O . ASN A 1 149 ? -16.384 15.977 14.971 1.00 68.75 149 ASN A O 1
ATOM 1252 N N . LYS A 1 150 ? -15.117 15.996 16.815 1.00 68.62 150 LYS A N 1
ATOM 1253 C CA . LYS A 1 150 ? -14.157 14.981 16.329 1.00 68.62 150 LYS A CA 1
ATOM 1254 C C . LYS A 1 150 ? -14.759 13.573 16.213 1.00 68.62 150 LYS A C 1
ATOM 1256 O O . LYS A 1 150 ? -14.208 12.748 15.481 1.00 68.62 150 LYS A O 1
ATOM 1261 N N . LEU A 1 151 ? -15.856 13.293 16.922 1.00 65.00 151 LEU A N 1
ATOM 1262 C CA . LEU A 1 151 ? -16.602 12.034 16.830 1.00 65.00 151 LEU A CA 1
ATOM 1263 C C . LEU A 1 151 ? -17.613 12.048 15.676 1.00 65.00 151 LEU A C 1
ATOM 1265 O O . LEU A 1 151 ? -17.670 11.066 14.941 1.00 65.00 151 LEU A O 1
ATOM 1269 N N . LYS A 1 152 ? -18.352 13.152 15.484 1.00 63.47 152 LYS A N 1
ATOM 1270 C CA . LYS A 1 152 ? -19.409 13.267 14.458 1.00 63.47 152 LYS A CA 1
ATOM 1271 C C . LYS A 1 152 ? -18.889 13.250 13.017 1.00 63.47 152 LYS A C 1
ATOM 1273 O O . LYS A 1 152 ? -19.512 12.646 12.157 1.00 63.47 152 LYS A O 1
ATOM 1278 N N . TYR A 1 153 ? -17.702 13.801 12.758 1.00 51.41 153 TYR A N 1
ATOM 1279 C CA . TYR A 1 153 ? -17.110 13.890 11.408 1.00 51.41 153 TYR A CA 1
ATOM 1280 C C . TYR A 1 153 ? -16.751 12.546 10.730 1.00 51.41 153 TYR A C 1
ATOM 1282 O O . TYR A 1 153 ? -16.102 12.536 9.684 1.00 51.41 153 TYR A O 1
ATOM 1290 N N . LYS A 1 154 ? -17.100 11.400 11.325 1.00 51.91 154 LYS A N 1
ATOM 1291 C CA . LYS A 1 154 ? -16.700 10.066 10.854 1.00 51.91 154 LYS A CA 1
ATOM 1292 C C . LYS A 1 154 ? -17.831 9.125 10.464 1.00 51.91 154 LYS A C 1
ATOM 1294 O O . LYS A 1 154 ? -17.505 8.097 9.879 1.00 51.91 154 LYS A O 1
ATOM 1299 N N . ASP A 1 155 ? -19.083 9.453 10.769 1.00 46.19 155 ASP A N 1
ATOM 1300 C CA . ASP A 1 155 ? -20.225 8.621 10.365 1.00 46.19 155 ASP A CA 1
ATOM 1301 C C . ASP A 1 155 ? -20.834 9.075 9.019 1.00 46.19 155 ASP A C 1
ATOM 1303 O O . ASP A 1 155 ? -21.642 8.355 8.445 1.00 46.19 155 ASP A O 1
ATOM 1307 N N . GLU A 1 156 ? -20.394 10.215 8.466 1.00 36.66 156 GLU A N 1
ATOM 1308 C CA . GLU A 1 156 ? -20.911 10.805 7.213 1.00 36.66 156 GLU A CA 1
ATOM 1309 C C . GLU A 1 156 ? -19.974 10.662 5.986 1.00 36.66 156 GLU A C 1
ATOM 1311 O O . GLU A 1 156 ? -20.139 11.382 5.005 1.00 36.66 156 GLU A O 1
ATOM 1316 N N . ASN A 1 157 ? -18.978 9.761 5.999 1.00 32.97 157 ASN A N 1
ATOM 1317 C CA . ASN A 1 157 ? -18.140 9.464 4.815 1.00 32.97 157 ASN A CA 1
ATOM 1318 C C 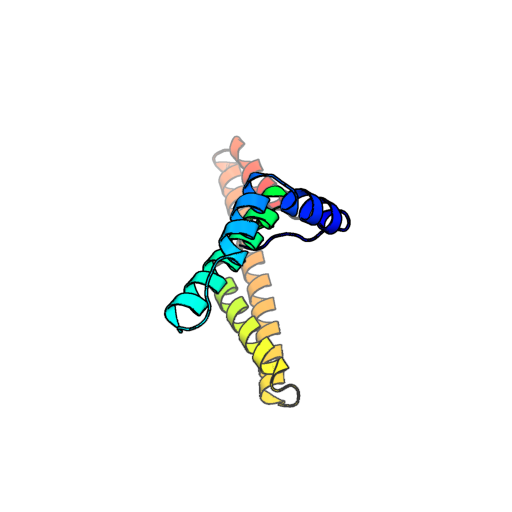. ASN A 1 157 ? -17.844 7.974 4.631 1.00 32.97 157 ASN A C 1
ATOM 1320 O O . ASN A 1 157 ? -17.317 7.356 5.587 1.00 32.97 157 ASN A O 1
#

Radius of gyration: 30.49 Å; chains: 1; bounding box: 52×53×78 Å

Sequence (157 aa):
MKFKWETVSHELFLNALKSDAVKVKIQDFKNIETQSQSEVEAALHSLHDILKMSANKSLKRKIKSRRKDIKSKPWFDKGLSTMRKELDHKSKMLAKYPKDLIIRGNFFKFCKLYGKKCKLQYRQYKLDIIQKLDNLLEKNPSKYWEPLNKLKYKDEN

pLDDT: mean 86.33, std 13.1, range [32.97, 97.88]

Secondary structure (DSSP, 8-state):
--EEP-TTHHHHHHHHHTSHHHHHHHHHHHT---SSHHHHHHHHHHHHHHHHHHHHHHSEE---PPPP--PPPTT--HHHHHHHHHHHHHHHHHHHSTT-HHHHHHHHHHHHHHHHHHHHHHHHHHHHHHHHHHHHHHH-GGGTHHHHHHHHTTS--